Protein AF-B0MJN4-F1 (afdb_monomer_lite)

Foldseek 3Di:
DDDPDDPDPDDDDDPDDDDPQPPDPCNVVVVCCVPVNPDDDDDDDDDDCPVVVVVVVVD

InterPro domains:
  IPR001707 Chloramphenicol acetyltransferase [PF00302] (23-59)
  IPR023213 Chloramphenicol acetyltransferase-like domain superfamily [G3DSA:3.30.559.10] (17-59)

Radius of gyration: 23.17 Å; chains: 1; bounding box: 58×32×45 Å

Organism: NCBI:txid428128

Structure (mmCIF, N/CA/C/O backbone):
data_AF-B0MJN4-F1
#
_entry.id   AF-B0MJN4-F1
#
loop_
_atom_site.group_PDB
_atom_site.id
_atom_site.type_symbol
_atom_site.label_atom_id
_atom_site.label_alt_id
_atom_site.label_comp_id
_atom_site.label_asym_id
_atom_site.label_entity_id
_atom_site.label_seq_id
_atom_site.pdbx_PDB_ins_code
_atom_site.Cartn_x
_atom_site.Cartn_y
_atom_site.Cartn_z
_atom_site.occupancy
_atom_site.B_iso_or_equiv
_atom_site.auth_seq_id
_atom_site.auth_comp_id
_atom_site.auth_asym_id
_atom_site.auth_atom_id
_atom_site.pdbx_PDB_model_num
ATOM 1 N N . SER A 1 1 ? -53.481 -10.292 -16.694 1.00 42.69 1 SER A N 1
ATOM 2 C CA . SER A 1 1 ? -52.114 -10.634 -16.264 1.00 42.69 1 SER A CA 1
ATOM 3 C C . SER A 1 1 ? -51.331 -9.338 -16.195 1.00 42.69 1 SER A C 1
ATOM 5 O O . SER A 1 1 ? -51.172 -8.692 -17.221 1.00 42.69 1 SER A O 1
ATOM 7 N N . GLY A 1 2 ? -51.037 -8.858 -14.985 1.00 39.91 2 GLY A N 1
ATOM 8 C CA . GLY A 1 2 ? -50.469 -7.529 -14.761 1.00 39.91 2 GLY A CA 1
ATOM 9 C C . GLY A 1 2 ? -48.967 -7.523 -15.013 1.00 39.91 2 GLY A C 1
ATOM 10 O O . GLY A 1 2 ? -48.228 -8.224 -14.325 1.00 39.91 2 GLY A O 1
ATOM 11 N N . ALA A 1 3 ? -48.516 -6.724 -15.976 1.00 46.06 3 ALA A N 1
ATOM 12 C CA . ALA A 1 3 ? -47.108 -6.384 -16.099 1.00 46.06 3 ALA A CA 1
ATOM 13 C C . ALA A 1 3 ? -46.772 -5.380 -14.987 1.00 46.06 3 ALA A C 1
ATOM 15 O O . ALA A 1 3 ? -47.220 -4.236 -15.013 1.00 46.06 3 ALA A O 1
ATOM 16 N N . LYS A 1 4 ? -46.030 -5.827 -13.968 1.00 51.19 4 LYS A N 1
ATOM 17 C CA . LYS A 1 4 ? -45.390 -4.918 -13.015 1.00 51.19 4 LYS A CA 1
ATOM 18 C C . LYS A 1 4 ? -44.279 -4.186 -13.759 1.00 51.19 4 LYS A C 1
ATOM 20 O O . LYS A 1 4 ? -43.261 -4.786 -14.090 1.00 51.19 4 LYS A O 1
ATOM 25 N N . GLU A 1 5 ? -44.488 -2.900 -13.999 1.00 51.94 5 GLU A N 1
ATOM 26 C CA . GLU A 1 5 ? -43.436 -1.971 -14.391 1.00 51.94 5 GLU A CA 1
ATOM 27 C C . GLU A 1 5 ? -42.362 -1.968 -13.292 1.00 51.94 5 GLU A C 1
ATOM 29 O O . GLU A 1 5 ? -42.635 -1.681 -12.121 1.00 51.94 5 GLU A O 1
ATOM 34 N N . ALA A 1 6 ? -41.145 -2.377 -13.647 1.00 55.28 6 ALA A N 1
ATOM 35 C CA . ALA A 1 6 ? -40.005 -2.310 -12.750 1.00 55.28 6 ALA A CA 1
ATOM 36 C C . ALA A 1 6 ? -39.677 -0.833 -12.507 1.00 55.28 6 ALA A C 1
ATOM 38 O O . ALA A 1 6 ? -39.454 -0.080 -13.454 1.00 55.28 6 ALA A O 1
ATOM 39 N N . LYS A 1 7 ? -39.658 -0.407 -11.238 1.00 55.88 7 LYS A N 1
ATOM 40 C CA . LYS A 1 7 ? -39.270 0.957 -10.873 1.00 55.88 7 LYS A CA 1
ATOM 41 C C . LYS A 1 7 ? -37.863 1.237 -11.403 1.00 55.88 7 LYS A C 1
ATOM 43 O O . LYS A 1 7 ? -36.905 0.591 -10.985 1.00 55.88 7 LYS A O 1
ATOM 48 N N . ASN A 1 8 ? -37.765 2.195 -12.322 1.00 52.84 8 ASN A N 1
ATOM 49 C CA . ASN A 1 8 ? -36.513 2.733 -12.837 1.00 52.84 8 ASN A CA 1
ATOM 50 C C . ASN A 1 8 ? -35.733 3.334 -11.657 1.00 52.84 8 ASN A C 1
ATOM 52 O O . ASN A 1 8 ? -36.114 4.376 -11.126 1.00 52.84 8 ASN A O 1
ATOM 56 N N . GLY A 1 9 ? -34.709 2.622 -11.183 1.00 56.34 9 GLY A N 1
ATOM 57 C CA . GLY A 1 9 ? -33.843 3.092 -10.109 1.00 56.34 9 GLY A CA 1
ATOM 58 C C . GLY A 1 9 ? -33.103 4.350 -10.553 1.00 56.34 9 GLY A C 1
ATOM 59 O O . GLY A 1 9 ? -32.501 4.374 -11.626 1.00 56.34 9 GLY A O 1
ATOM 60 N N . GLU A 1 10 ? -33.166 5.395 -9.735 1.00 61.09 10 GLU A N 1
ATOM 61 C CA . GLU A 1 10 ? -32.458 6.653 -9.946 1.00 61.09 10 GLU A CA 1
ATOM 62 C C . GLU A 1 10 ? -30.946 6.383 -10.032 1.00 61.09 10 GLU A C 1
ATOM 64 O O . GLU A 1 10 ? -30.297 6.014 -9.050 1.00 61.09 10 GLU A O 1
ATOM 69 N N . LYS A 1 11 ? -30.377 6.501 -11.236 1.00 67.31 11 LYS A N 1
ATOM 70 C CA . LYS A 1 11 ? -28.934 6.369 -11.452 1.00 67.31 11 LYS A CA 1
ATOM 71 C C . LYS A 1 11 ? -28.280 7.672 -11.004 1.00 67.31 11 LYS A C 1
ATOM 73 O O . LYS A 1 11 ? -28.362 8.667 -11.717 1.00 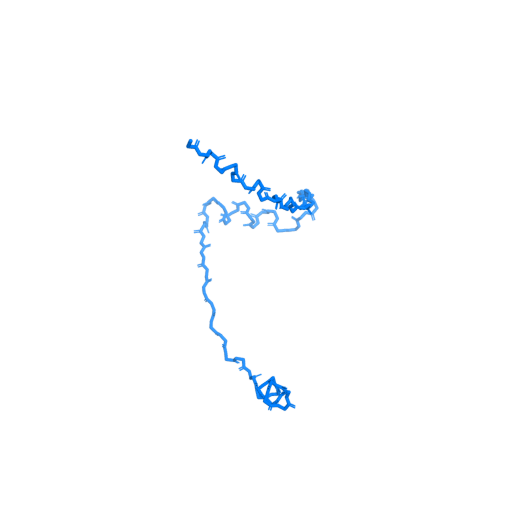67.31 11 LYS A O 1
ATOM 78 N N . LYS A 1 12 ? -27.624 7.671 -9.841 1.00 74.00 12 LYS A N 1
ATOM 79 C CA . LYS A 1 12 ? -26.775 8.797 -9.428 1.00 74.00 12 LYS A CA 1
ATOM 80 C C . LYS A 1 12 ? -25.592 8.916 -10.389 1.00 74.00 12 LYS A C 1
ATOM 82 O O . LYS A 1 12 ? -24.734 8.034 -10.415 1.00 74.00 12 LYS A O 1
ATOM 87 N N . SER A 1 13 ? -25.551 9.993 -11.170 1.00 75.62 13 SER A N 1
ATOM 88 C CA . SER A 1 13 ? -24.340 10.402 -11.876 1.00 75.62 13 SER A CA 1
ATOM 89 C C . SER A 1 13 ? -23.332 10.931 -10.858 1.00 75.62 13 SER A C 1
ATOM 91 O O . SER A 1 13 ? -23.672 11.733 -9.991 1.00 75.62 13 SER A O 1
ATOM 93 N N . LEU A 1 14 ? -22.097 10.442 -10.932 1.00 78.56 14 LEU A N 1
ATOM 94 C CA . LEU A 1 14 ? -20.977 11.008 -10.189 1.00 78.56 14 LEU A CA 1
ATOM 95 C C . LEU A 1 14 ? -20.404 12.154 -11.023 1.00 78.56 14 LEU A C 1
ATOM 97 O O . LEU A 1 14 ? -19.876 11.913 -12.108 1.00 78.56 14 LEU A O 1
ATOM 101 N N . ASP A 1 15 ? -20.499 13.381 -10.519 1.00 82.19 15 ASP A N 1
ATOM 102 C CA . ASP A 1 15 ? -19.880 14.550 -11.145 1.00 82.19 15 ASP A CA 1
ATOM 103 C C . ASP A 1 15 ? -18.367 14.524 -10.885 1.00 82.19 15 ASP A C 1
ATOM 105 O O . ASP A 1 15 ? -17.867 15.091 -9.912 1.00 82.19 15 ASP A O 1
ATOM 109 N N . ILE A 1 16 ? -17.625 13.802 -11.730 1.00 78.31 16 ILE A N 1
ATOM 110 C CA . ILE A 1 16 ? -16.161 13.746 -11.654 1.00 78.31 16 ILE A CA 1
ATOM 111 C C . ILE A 1 16 ? -15.580 14.865 -12.531 1.00 78.31 16 ILE A C 1
ATOM 113 O O . ILE A 1 16 ? -15.801 14.852 -13.745 1.00 78.31 16 ILE A O 1
ATOM 117 N N . PRO A 1 17 ? -14.827 15.827 -11.964 1.00 79.62 17 PRO A N 1
ATOM 118 C CA . PRO A 1 17 ? -14.222 16.893 -12.751 1.00 79.62 17 PRO A CA 1
ATOM 119 C C . PRO A 1 17 ? -13.150 16.338 -13.706 1.00 79.62 17 PRO A C 1
ATOM 121 O O . PRO A 1 17 ? -12.430 15.399 -13.347 1.00 79.62 17 PRO A O 1
ATOM 124 N N . PRO A 1 18 ? -12.997 16.918 -14.912 1.00 77.75 18 PRO A N 1
ATOM 125 C CA . PRO A 1 18 ? -11.967 16.495 -15.850 1.00 77.75 18 PRO A CA 1
ATOM 126 C C . PRO A 1 18 ? -10.570 16.792 -15.293 1.00 77.75 18 PRO A C 1
ATOM 128 O O . PRO A 1 18 ? -10.303 17.872 -14.763 1.00 77.75 18 PRO A O 1
ATOM 131 N N . LEU A 1 19 ? -9.658 15.830 -15.439 1.00 75.88 19 LEU A N 1
ATOM 132 C CA . LEU A 1 19 ? -8.263 15.997 -15.042 1.00 75.88 19 LEU A CA 1
ATOM 133 C C . LEU A 1 19 ? -7.583 17.032 -15.952 1.00 7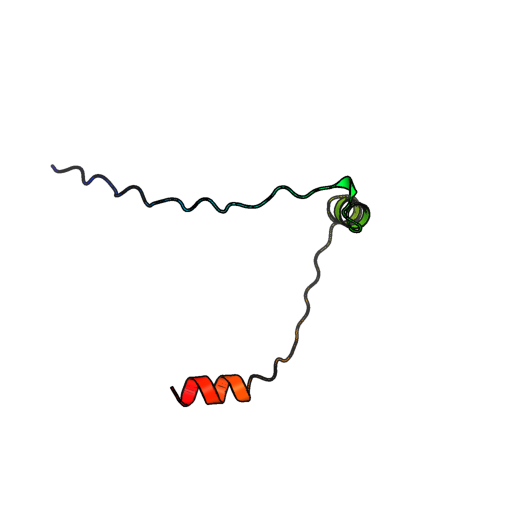5.88 19 LEU A C 1
ATOM 135 O O . LEU A 1 19 ? -7.528 16.851 -17.170 1.00 75.88 19 LEU A O 1
ATOM 139 N N . ILE A 1 20 ? -7.028 18.100 -15.373 1.00 77.38 20 ILE A N 1
ATOM 140 C CA . ILE A 1 20 ? -6.282 19.114 -16.129 1.00 77.38 20 ILE A CA 1
ATOM 141 C C . ILE A 1 20 ? -4.851 18.600 -16.362 1.00 77.38 20 ILE A C 1
ATOM 143 O O . ILE A 1 20 ? -3.972 18.711 -15.510 1.00 77.38 20 ILE A O 1
ATOM 147 N N . TYR A 1 21 ? -4.639 17.972 -17.519 1.00 67.19 21 TYR A N 1
ATOM 148 C CA . TYR A 1 21 ? -3.430 17.206 -17.848 1.00 67.19 21 TYR A CA 1
ATOM 149 C C . TYR A 1 21 ? -2.090 17.978 -17.864 1.00 67.19 21 TYR A C 1
AT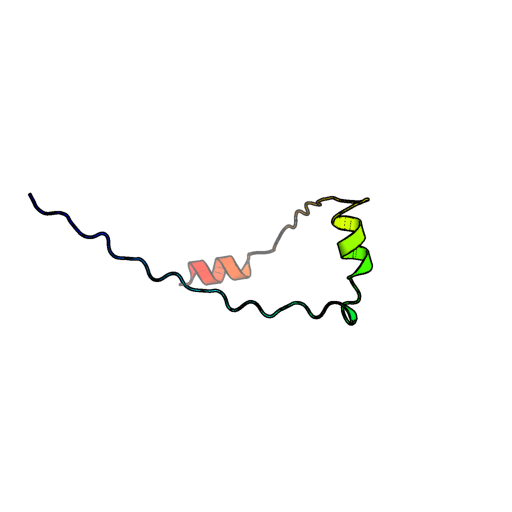OM 151 O O . TYR A 1 21 ? -1.108 17.422 -17.373 1.00 67.19 21 TYR A O 1
ATOM 159 N N . PRO A 1 22 ? -1.968 19.204 -18.419 1.00 73.81 22 PRO A N 1
ATOM 160 C CA . PRO A 1 22 ? -0.650 19.827 -18.586 1.00 73.81 22 PRO A CA 1
ATOM 161 C C . PRO A 1 22 ? -0.004 20.314 -17.280 1.00 73.81 22 PRO A C 1
ATOM 163 O O . PRO A 1 22 ? 1.213 20.451 -17.232 1.00 73.81 22 PRO A O 1
ATOM 166 N N . GLN A 1 23 ? -0.777 20.538 -16.215 1.00 83.69 23 G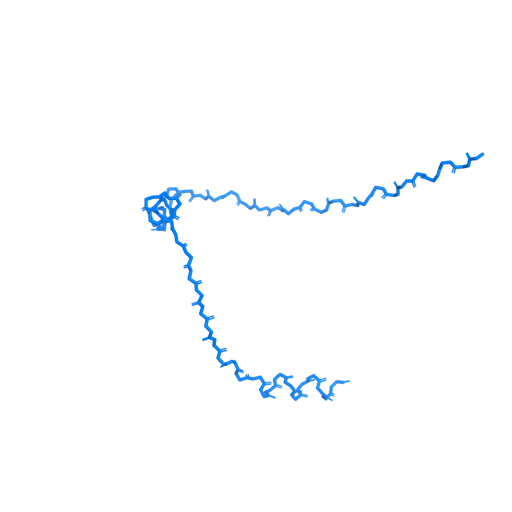LN A N 1
ATOM 167 C CA . GLN A 1 23 ? -0.265 20.954 -14.900 1.00 83.69 23 GLN A CA 1
ATOM 168 C C . GLN A 1 23 ? -0.033 19.766 -13.952 1.00 83.69 23 GLN A C 1
ATOM 170 O O . GLN A 1 23 ? 0.378 19.947 -12.801 1.00 83.69 23 GLN A O 1
ATOM 175 N N . TRP A 1 24 ? -0.310 18.537 -14.396 1.00 89.88 24 TRP A N 1
ATOM 176 C CA . TRP A 1 24 ? -0.208 17.367 -13.538 1.00 89.88 24 TRP A CA 1
ATOM 177 C C . TRP A 1 24 ? 1.223 16.825 -13.502 1.00 89.88 24 TRP A C 1
ATOM 179 O O . TRP A 1 24 ? 1.654 16.096 -14.389 1.00 89.88 24 TRP A O 1
ATOM 189 N N . HIS A 1 25 ? 1.946 17.114 -12.418 1.00 91.94 25 HIS A N 1
ATOM 190 C CA . HIS A 1 25 ? 3.331 16.667 -12.195 1.00 91.94 25 HIS A CA 1
ATOM 191 C C . HIS A 1 25 ? 3.549 15.145 -12.323 1.00 91.94 25 HIS A C 1
ATOM 193 O O . HIS A 1 25 ? 4.669 14.689 -12.524 1.00 91.94 25 HIS A O 1
ATOM 199 N N . ARG A 1 26 ? 2.490 14.334 -12.199 1.00 92.25 26 ARG A N 1
ATOM 200 C CA . ARG A 1 26 ? 2.558 12.870 -12.334 1.00 92.25 26 ARG A CA 1
ATOM 201 C C . ARG A 1 26 ? 2.195 12.364 -13.731 1.00 92.25 26 ARG A C 1
ATOM 203 O O . ARG A 1 26 ? 2.096 11.152 -13.895 1.00 92.25 26 ARG A O 1
ATOM 210 N N . LYS A 1 27 ? 2.019 13.245 -14.721 1.00 91.12 27 LYS A N 1
ATOM 211 C CA . LYS A 1 27 ? 1.651 12.877 -16.095 1.00 91.12 27 LYS A CA 1
ATOM 212 C C . LYS A 1 27 ? 2.609 11.841 -16.691 1.00 91.12 27 LYS A C 1
ATOM 214 O O . LYS A 1 27 ? 2.155 10.774 -17.080 1.00 91.12 27 LYS A O 1
ATOM 219 N N . GLU A 1 28 ? 3.915 12.108 -16.676 1.00 92.75 28 GLU A N 1
ATOM 220 C CA . GLU A 1 28 ? 4.919 11.179 -17.225 1.00 92.75 28 GLU A CA 1
ATOM 221 C C . GLU A 1 28 ? 4.915 9.826 -16.494 1.00 92.75 28 GLU A C 1
ATOM 223 O O . GLU A 1 28 ? 4.972 8.771 -17.118 1.00 92.75 28 GLU A O 1
ATOM 228 N N . HIS A 1 29 ? 4.755 9.837 -15.165 1.00 94.50 29 HIS A N 1
ATOM 229 C CA . HIS A 1 29 ? 4.628 8.610 -14.375 1.00 94.50 29 HIS A CA 1
ATOM 230 C C . HIS A 1 29 ? 3.363 7.826 -14.752 1.00 94.50 29 HIS A C 1
ATOM 232 O O . HIS A 1 29 ? 3.410 6.608 -14.886 1.00 94.50 29 HIS A O 1
ATOM 238 N N . PHE A 1 30 ? 2.226 8.507 -14.917 1.00 92.56 30 PHE A N 1
ATOM 239 C CA . PHE A 1 30 ? 0.971 7.881 -15.325 1.00 92.56 30 PHE A CA 1
ATOM 240 C C . PHE A 1 30 ? 1.089 7.251 -16.714 1.00 92.56 30 PHE A C 1
ATOM 242 O O . PHE A 1 30 ? 0.717 6.093 -16.879 1.00 92.56 30 PHE A O 1
ATOM 249 N N . GLU A 1 31 ? 1.663 7.969 -17.680 1.00 93.69 31 GLU A N 1
ATOM 250 C CA . GLU A 1 31 ? 1.900 7.457 -19.032 1.00 93.69 31 GLU A CA 1
ATOM 251 C C . GLU A 1 31 ? 2.818 6.225 -19.011 1.00 93.69 31 GLU A C 1
ATOM 253 O O . GLU A 1 31 ? 2.508 5.221 -19.654 1.00 93.69 31 GLU A O 1
ATOM 258 N N . ALA A 1 32 ? 3.887 6.238 -18.207 1.00 96.31 32 ALA A N 1
ATOM 259 C CA . ALA A 1 32 ? 4.784 5.092 -18.065 1.00 96.31 32 ALA A CA 1
ATOM 260 C C . ALA A 1 32 ? 4.087 3.870 -17.433 1.00 96.31 32 ALA A C 1
ATOM 262 O O . ALA A 1 32 ? 4.163 2.765 -17.975 1.00 96.3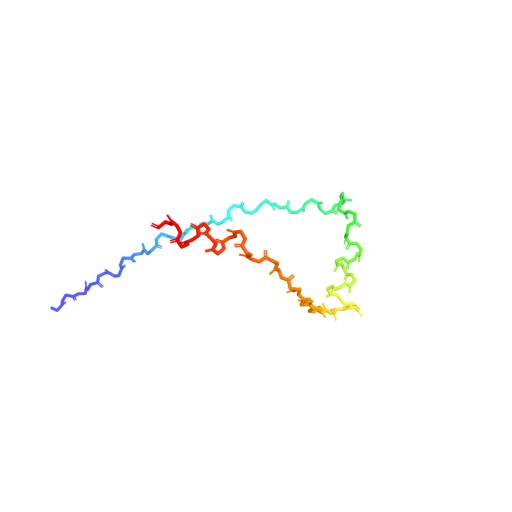1 32 ALA A O 1
ATOM 263 N N . PHE A 1 33 ? 3.360 4.058 -16.325 1.00 97.00 33 PHE A N 1
ATOM 264 C CA . PHE A 1 33 ? 2.654 2.981 -15.615 1.00 97.00 33 PHE A CA 1
ATOM 265 C C . PHE A 1 33 ? 1.347 2.531 -16.292 1.00 97.00 33 PHE A C 1
ATOM 267 O O . PHE A 1 33 ? 0.755 1.541 -15.870 1.00 97.00 33 PHE A O 1
ATOM 274 N N . GLN A 1 34 ? 0.876 3.228 -17.326 1.00 95.31 34 GLN A N 1
ATOM 275 C CA . GLN A 1 34 ? -0.205 2.754 -18.202 1.00 95.31 34 GLN A CA 1
ATOM 276 C C . GLN A 1 34 ? 0.311 2.046 -19.459 1.00 95.31 34 GLN A C 1
ATOM 278 O O . GLN A 1 34 ? -0.475 1.416 -20.159 1.00 95.31 34 GLN A O 1
ATOM 283 N N . SER A 1 35 ? 1.606 2.157 -19.767 1.00 95.62 35 SER A N 1
ATOM 284 C CA . SER A 1 35 ? 2.191 1.600 -20.986 1.00 95.62 35 SER A CA 1
ATOM 285 C C . SER A 1 35 ? 3.362 0.668 -20.672 1.00 95.62 35 SER A C 1
ATOM 287 O O . SER A 1 35 ? 3.170 -0.494 -20.321 1.00 95.62 35 SER A O 1
ATOM 289 N N . VAL A 1 36 ? 4.586 1.171 -20.790 1.00 93.75 36 VAL A N 1
ATOM 290 C CA . VAL A 1 36 ? 5.830 0.396 -20.810 1.00 93.75 36 VAL A CA 1
ATOM 291 C C . VAL A 1 36 ? 6.207 -0.221 -19.464 1.00 93.75 36 VAL A C 1
ATOM 293 O O . VAL A 1 36 ? 6.981 -1.172 -19.432 1.00 93.75 36 VAL A O 1
ATOM 296 N N . ALA A 1 37 ? 5.676 0.305 -18.360 1.00 94.50 37 ALA A N 1
ATOM 297 C CA . ALA A 1 37 ? 5.997 -0.126 -17.003 1.00 94.50 37 ALA A CA 1
ATOM 298 C C . ALA A 1 37 ? 4.743 -0.478 -16.190 1.00 94.50 37 ALA A C 1
ATOM 300 O O . ALA A 1 37 ? 4.749 -0.334 -14.970 1.00 94.50 37 ALA A O 1
ATOM 301 N N . GLN A 1 38 ? 3.653 -0.908 -16.839 1.00 96.94 38 GLN A N 1
ATOM 302 C CA . GLN A 1 38 ? 2.402 -1.207 -16.144 1.00 96.94 38 GLN A CA 1
ATOM 303 C C . GLN A 1 38 ? 2.593 -2.225 -15.015 1.00 96.94 38 GLN A C 1
ATOM 305 O O . GLN A 1 38 ? 3.031 -3.354 -15.231 1.00 96.94 38 GLN A O 1
ATOM 310 N N . CYS A 1 39 ? 2.234 -1.821 -13.796 1.00 95.94 39 CYS A N 1
ATOM 311 C CA . CYS A 1 39 ? 2.401 -2.645 -12.610 1.00 95.94 39 CYS A CA 1
ATOM 312 C C . CYS A 1 39 ? 1.392 -2.297 -11.509 1.00 95.94 39 CYS A C 1
ATOM 314 O O . CYS A 1 39 ? 0.719 -1.265 -11.530 1.00 95.94 39 CYS A O 1
ATOM 316 N N . THR A 1 40 ? 1.303 -3.187 -10.525 1.00 97.75 40 THR A N 1
ATOM 317 C CA . THR A 1 40 ? 0.505 -3.021 -9.306 1.00 97.75 40 THR A CA 1
ATOM 318 C C . THR A 1 40 ? 1.362 -3.358 -8.096 1.00 97.75 40 THR A C 1
ATOM 320 O O . THR A 1 40 ? 2.260 -4.193 -8.200 1.00 97.75 40 THR A O 1
ATOM 323 N N . TYR A 1 41 ? 1.056 -2.779 -6.937 1.00 97.19 41 TYR A N 1
ATOM 324 C CA . TYR A 1 41 ? 1.714 -3.134 -5.683 1.00 97.19 41 TYR A CA 1
ATOM 325 C C . TYR A 1 41 ? 0.688 -3.325 -4.568 1.00 97.19 41 TYR A C 1
ATOM 327 O O . TYR A 1 41 ? -0.359 -2.679 -4.552 1.00 97.19 41 TYR A O 1
ATOM 335 N N . ASN A 1 42 ? 1.012 -4.212 -3.631 1.00 97.94 42 ASN A N 1
ATOM 336 C CA . ASN A 1 42 ? 0.233 -4.447 -2.424 1.00 97.94 42 ASN A CA 1
ATOM 337 C C . ASN A 1 42 ? 1.063 -4.025 -1.213 1.00 97.94 42 ASN A C 1
ATOM 339 O O . ASN A 1 42 ? 2.278 -4.220 -1.191 1.00 97.94 42 ASN A O 1
ATOM 343 N N . GLN A 1 43 ? 0.405 -3.474 -0.199 1.00 97.81 43 GLN A N 1
ATOM 344 C CA . GLN A 1 43 ? 1.023 -3.139 1.080 1.00 97.81 43 GLN A CA 1
ATOM 345 C C . GLN A 1 43 ? 0.114 -3.613 2.211 1.00 97.81 43 GLN A C 1
ATOM 347 O O . GLN A 1 43 ? -1.105 -3.479 2.131 1.00 97.81 43 GLN A O 1
ATOM 352 N N . THR A 1 44 ? 0.708 -4.194 3.250 1.00 98.19 44 THR A N 1
ATOM 353 C CA . THR A 1 44 ? -0.003 -4.604 4.466 1.00 98.19 44 THR A CA 1
ATOM 354 C C . THR A 1 44 ? 0.465 -3.722 5.609 1.00 98.19 44 THR A C 1
ATOM 356 O O . THR A 1 44 ? 1.668 -3.546 5.795 1.00 98.19 44 THR A O 1
ATOM 359 N N . VAL A 1 45 ? -0.479 -3.183 6.379 1.00 98.19 45 VAL A N 1
ATOM 360 C CA . VAL A 1 45 ? -0.198 -2.406 7.590 1.00 98.19 45 VAL A CA 1
ATOM 361 C C . VAL A 1 45 ? -0.963 -2.992 8.767 1.00 98.19 45 VAL A C 1
ATOM 363 O O . VAL A 1 45 ? -2.076 -3.491 8.610 1.00 98.19 45 VAL A O 1
ATOM 366 N N . GLN A 1 46 ? -0.367 -2.913 9.954 1.00 98.25 46 GLN A N 1
ATOM 367 C CA . GLN A 1 46 ? -1.069 -3.183 11.203 1.00 98.25 46 GLN A CA 1
ATOM 368 C C . GLN A 1 46 ? -1.575 -1.851 11.750 1.00 98.25 46 GLN A C 1
ATOM 370 O O . GLN A 1 46 ? -0.794 -1.040 12.242 1.00 98.25 46 GLN A O 1
ATOM 375 N N . LEU A 1 47 ? -2.875 -1.607 11.609 1.00 98.06 47 LEU A N 1
ATOM 376 C CA . LEU A 1 47 ? -3.518 -0.433 12.188 1.00 98.06 47 LEU A CA 1
ATOM 377 C C . LEU A 1 47 ? -3.821 -0.702 13.661 1.00 98.06 47 LEU A C 1
ATOM 379 O O . LEU A 1 47 ? -4.462 -1.700 13.990 1.00 98.06 47 LEU A O 1
ATOM 383 N N . ASP A 1 48 ? -3.401 0.204 14.542 1.00 97.94 48 ASP A N 1
ATOM 384 C CA . ASP A 1 48 ? -3.851 0.181 15.930 1.00 97.94 48 ASP A CA 1
ATOM 385 C C . ASP A 1 48 ? -5.313 0.641 15.995 1.00 97.94 48 ASP A C 1
ATOM 387 O O . ASP A 1 48 ? -5.637 1.819 15.835 1.00 97.94 48 ASP A O 1
ATOM 391 N N . ILE A 1 49 ? -6.207 -0.319 16.218 1.00 98.06 49 ILE A N 1
ATOM 392 C CA . ILE A 1 49 ? -7.650 -0.087 16.316 1.00 98.06 49 ILE A CA 1
ATOM 393 C C . ILE A 1 49 ? -8.138 0.041 17.762 1.00 98.06 49 ILE A C 1
ATOM 395 O O . ILE A 1 49 ? -9.346 0.038 17.993 1.00 98.06 49 ILE A O 1
ATOM 399 N N . THR A 1 50 ? -7.248 0.140 18.751 1.00 98.12 50 THR A N 1
ATOM 400 C CA . THR A 1 50 ? -7.624 0.081 20.174 1.00 98.12 50 THR A CA 1
ATOM 401 C C . THR A 1 50 ? -8.644 1.155 20.548 1.00 98.12 50 THR A C 1
ATOM 403 O O . THR A 1 50 ? -9.664 0.851 21.167 1.00 98.12 50 THR A O 1
ATOM 406 N N . ALA A 1 51 ? -8.405 2.410 20.154 1.00 97.69 51 ALA A N 1
ATOM 407 C CA . ALA A 1 51 ? -9.326 3.514 20.433 1.00 97.69 51 ALA A CA 1
ATOM 408 C C . ALA A 1 51 ? -10.663 3.341 19.695 1.00 97.69 51 ALA A C 1
ATOM 410 O O . ALA A 1 51 ? -11.725 3.464 20.301 1.00 97.69 51 ALA A O 1
ATOM 411 N N . PHE A 1 52 ? -10.610 2.973 18.412 1.00 97.81 52 PHE A N 1
ATOM 412 C CA . PHE A 1 52 ? -11.800 2.723 17.596 1.00 97.81 52 PHE A CA 1
ATOM 413 C C . PHE A 1 52 ? -12.688 1.626 18.200 1.00 97.81 52 PHE A C 1
ATOM 415 O O . PHE A 1 52 ? -13.900 1.791 18.328 1.00 97.81 52 PHE A O 1
ATOM 422 N N . LEU A 1 53 ? -12.077 0.523 18.630 1.00 98.19 53 LEU A N 1
ATOM 423 C CA . LEU A 1 53 ? -12.780 -0.619 19.201 1.00 98.19 53 LEU A CA 1
ATOM 424 C C . LEU A 1 53 ? -13.438 -0.292 20.551 1.00 98.19 53 LEU A C 1
ATOM 426 O O . LEU A 1 53 ? -14.514 -0.820 20.825 1.00 98.19 53 LEU A O 1
ATOM 430 N N . LYS A 1 54 ? -12.845 0.589 21.369 1.00 97.56 54 LYS A N 1
ATOM 431 C CA . LYS A 1 54 ? -13.495 1.112 22.587 1.00 97.56 54 LYS A CA 1
ATOM 432 C C . LYS A 1 54 ? -14.742 1.920 22.235 1.00 97.56 54 LYS A C 1
ATOM 434 O O . LYS A 1 54 ? -15.826 1.601 22.706 1.00 97.56 54 LYS A O 1
ATOM 439 N N . THR A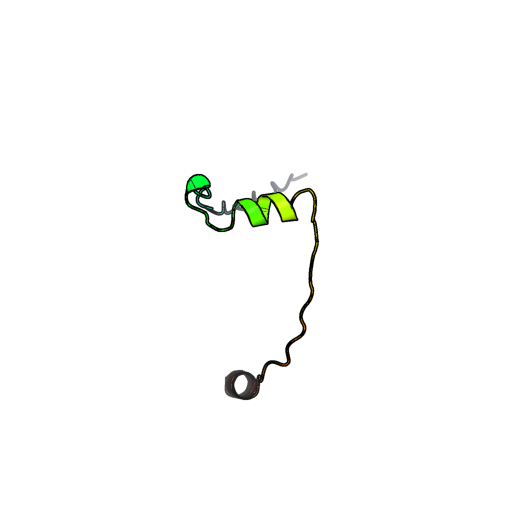 1 55 ? -14.616 2.878 21.316 1.00 97.75 55 THR A N 1
ATOM 440 C CA . THR A 1 55 ? -15.732 3.741 20.902 1.00 97.75 55 THR A CA 1
ATOM 441 C C . THR A 1 55 ? -16.909 2.968 20.304 1.00 97.75 55 THR A C 1
ATOM 443 O O . THR A 1 55 ? -18.054 3.338 20.539 1.00 97.75 55 THR A O 1
ATOM 446 N N . VAL A 1 56 ? -16.659 1.907 19.530 1.00 97.62 56 VAL A N 1
ATOM 447 C CA . VAL A 1 56 ? -17.737 1.079 18.953 1.00 97.62 56 VAL A CA 1
ATOM 448 C C . VAL A 1 56 ? -18.465 0.259 20.019 1.00 97.62 56 VAL A C 1
ATOM 450 O O . VAL A 1 56 ? -19.657 0.030 19.875 1.00 97.62 56 VAL A O 1
ATOM 453 N N . LYS A 1 57 ? -17.767 -0.186 21.070 1.00 95.62 57 LYS A N 1
ATOM 454 C CA . LYS A 1 57 ? -18.353 -0.996 22.152 1.00 95.62 57 LYS A CA 1
ATOM 455 C C . LYS A 1 57 ? -19.067 -0.173 23.224 1.00 95.62 57 LYS A C 1
ATOM 457 O O . LYS A 1 57 ? -19.888 -0.721 23.946 1.00 95.62 57 LYS A O 1
ATOM 462 N N . GLU A 1 58 ? -18.701 1.097 23.367 1.00 88.38 58 GLU A N 1
ATOM 463 C CA . GLU A 1 58 ? -19.314 2.041 24.311 1.00 88.38 58 GLU A CA 1
ATOM 464 C C . GLU A 1 58 ? -20.569 2.732 23.737 1.00 88.38 58 GLU A C 1
ATOM 466 O O . GLU A 1 58 ? -21.238 3.471 24.458 1.00 88.38 58 GLU A O 1
ATOM 471 N N . LYS A 1 59 ? -20.889 2.497 22.457 1.00 56.56 59 LYS A N 1
ATOM 472 C CA . LYS A 1 59 ? -22.167 2.852 21.822 1.00 56.56 59 LYS A CA 1
ATOM 473 C C . LYS A 1 59 ? -23.152 1.693 21.890 1.00 56.56 59 LYS A C 1
ATOM 475 O O . LYS A 1 59 ? -24.358 1.994 22.013 1.00 56.56 59 LYS A O 1
#

Secondary structure (DSSP, 8-state):
----PPP--------PPPP-GGG-TTHHHHHHHHTTT------------HHHHHHHH--

Sequence (59 aa):
SGAKEAKNGEKKSLDIPPLIYPQWHRKEHFEAFQSVAQCTYNQTVQLDITAFLKTVKEK

pLDDT: mean 83.28, std 17.45, range [39.91, 98.25]